Protein AF-A0AAD8BY03-F1 (afdb_monomer)

Organism: Biomphalaria pfeifferi (NCBI:txid112525)

Nearest PDB structures (foldseek):
  3lyc-assembly5_J  TM=4.534E-01  e=5.101E+00  Parabacteroides distasonis ATCC 8503

Mean predicted aligned error: 7.4 Å

pLDDT: mean 73.89, std 10.77, range [33.34, 85.25]

Structure (mmCIF, N/CA/C/O backbone):
data_AF-A0AAD8BY03-F1
#
_entry.id   AF-A0AAD8BY03-F1
#
loop_
_atom_site.group_PDB
_atom_site.id
_atom_site.type_symbol
_atom_site.label_atom_id
_atom_site.label_alt_id
_atom_site.label_comp_id
_atom_site.label_asym_id
_atom_site.label_entity_id
_atom_site.label_seq_id
_atom_site.pdbx_PDB_ins_code
_atom_site.Cartn_x
_atom_site.Cartn_y
_atom_site.Cartn_z
_atom_site.occupancy
_atom_site.B_iso_or_equiv
_atom_site.auth_seq_id
_atom_site.auth_comp_id
_atom_site.auth_asym_id
_atom_site.auth_atom_id
_atom_site.pdbx_PDB_model_num
ATOM 1 N N . ALA A 1 1 ? 1.641 -7.205 -27.593 1.00 37.75 1 ALA A N 1
ATOM 2 C CA . ALA A 1 1 ? 2.584 -6.220 -27.033 1.00 37.75 1 ALA A CA 1
ATOM 3 C C . ALA A 1 1 ? 2.645 -6.463 -25.535 1.00 37.75 1 ALA A C 1
ATOM 5 O O . ALA A 1 1 ? 1.690 -6.143 -24.843 1.00 37.75 1 ALA A O 1
ATOM 6 N N . ASN A 1 2 ? 3.693 -7.136 -25.055 1.00 33.34 2 ASN A N 1
ATOM 7 C CA . ASN A 1 2 ? 3.858 -7.408 -23.628 1.00 33.34 2 ASN A CA 1
ATOM 8 C C . ASN A 1 2 ? 4.314 -6.116 -22.957 1.00 33.34 2 ASN A C 1
ATOM 10 O O . ASN A 1 2 ? 5.508 -5.852 -22.834 1.00 33.34 2 ASN A O 1
ATOM 14 N N . SER A 1 3 ? 3.360 -5.266 -22.596 1.00 40.81 3 SER A N 1
ATOM 15 C CA . SER A 1 3 ? 3.621 -4.140 -21.717 1.00 40.81 3 SER A CA 1
ATOM 16 C C . SER A 1 3 ? 3.900 -4.709 -20.327 1.00 40.81 3 SER A C 1
ATOM 18 O O . SER A 1 3 ? 2.981 -4.908 -19.536 1.00 40.81 3 SER A O 1
ATOM 20 N N . ASN A 1 4 ? 5.174 -5.013 -20.062 1.00 45.94 4 ASN A N 1
ATOM 21 C CA . ASN A 1 4 ? 5.723 -5.172 -18.718 1.00 45.94 4 ASN A CA 1
ATOM 22 C C . ASN A 1 4 ? 5.590 -3.821 -18.007 1.00 45.94 4 ASN A C 1
ATOM 24 O O . ASN A 1 4 ? 6.540 -3.045 -17.914 1.00 45.94 4 ASN A O 1
ATOM 28 N N . LEU A 1 5 ? 4.372 -3.491 -17.591 1.00 54.56 5 LEU A N 1
ATOM 29 C CA . LEU A 1 5 ? 4.125 -2.374 -16.704 1.00 54.56 5 LEU A CA 1
ATOM 30 C C . LEU A 1 5 ? 4.680 -2.820 -15.353 1.00 54.56 5 LEU A C 1
ATOM 32 O O . LEU A 1 5 ? 4.006 -3.524 -14.613 1.00 54.56 5 LEU A O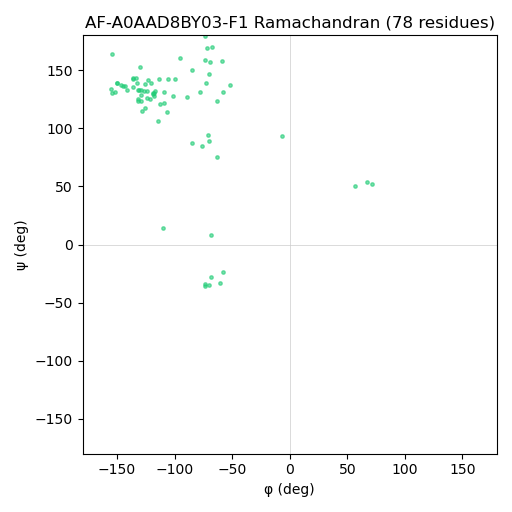 1
ATOM 36 N N . ASN A 1 6 ? 5.933 -2.464 -15.078 1.00 56.81 6 ASN A N 1
ATOM 37 C CA . ASN A 1 6 ? 6.445 -2.337 -13.719 1.00 56.81 6 ASN A CA 1
ATOM 38 C C . ASN A 1 6 ? 6.059 -0.923 -13.269 1.00 56.81 6 ASN A C 1
ATOM 40 O O . ASN A 1 6 ? 6.805 0.023 -13.542 1.00 56.81 6 ASN A O 1
ATOM 44 N N . PRO A 1 7 ? 4.856 -0.711 -12.706 1.00 65.25 7 PRO A N 1
ATOM 45 C CA . PRO A 1 7 ? 4.458 0.611 -12.270 1.00 65.25 7 PRO A CA 1
ATOM 46 C C . PRO A 1 7 ? 5.404 1.063 -11.160 1.00 65.25 7 PRO A C 1
ATOM 48 O O . PRO A 1 7 ? 5.515 0.421 -10.121 1.00 65.25 7 PRO A O 1
ATOM 51 N N . ASN A 1 8 ? 6.051 2.212 -11.357 1.00 75.62 8 ASN A N 1
ATOM 52 C CA . ASN A 1 8 ? 6.870 2.838 -10.318 1.00 75.62 8 ASN A CA 1
ATO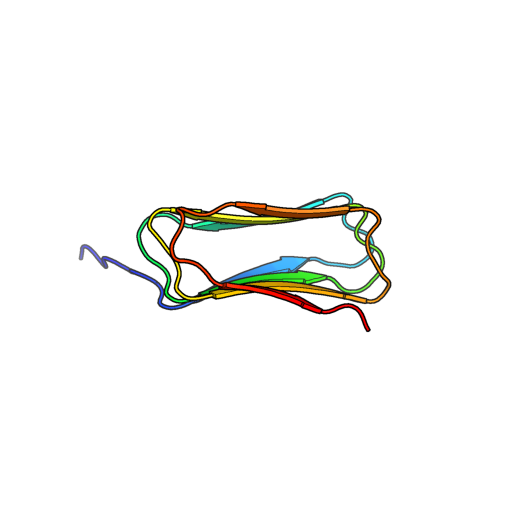M 53 C C . ASN A 1 8 ? 6.058 3.126 -9.041 1.00 75.62 8 ASN A C 1
ATOM 55 O O . ASN A 1 8 ? 6.630 3.234 -7.959 1.00 75.62 8 ASN A O 1
ATOM 59 N N . THR A 1 9 ? 4.734 3.256 -9.148 1.00 80.69 9 THR A N 1
ATOM 60 C CA . THR A 1 9 ? 3.852 3.558 -8.021 1.00 80.69 9 THR A CA 1
ATOM 61 C C . THR A 1 9 ? 2.550 2.773 -8.121 1.00 80.69 9 THR A C 1
ATOM 63 O O . THR A 1 9 ? 1.910 2.763 -9.170 1.00 80.69 9 THR A O 1
ATOM 66 N N . ILE A 1 10 ? 2.141 2.159 -7.013 1.00 83.94 10 ILE A N 1
ATOM 67 C CA . ILE A 1 10 ? 0.819 1.556 -6.825 1.00 83.94 10 ILE A CA 1
ATOM 68 C C . ILE A 1 10 ? 0.030 2.414 -5.849 1.00 83.94 10 ILE A C 1
ATOM 70 O O . ILE A 1 10 ? 0.541 2.749 -4.782 1.00 83.94 10 ILE A O 1
ATOM 74 N N . GLN A 1 11 ? -1.209 2.748 -6.204 1.00 81.31 11 GLN A N 1
ATOM 75 C CA . GLN A 1 11 ? -2.109 3.519 -5.351 1.00 81.31 11 GLN A CA 1
ATOM 76 C C . GLN A 1 11 ? -3.455 2.807 -5.249 1.00 81.31 11 GLN A C 1
ATOM 78 O O . GLN A 1 11 ? -4.054 2.465 -6.269 1.00 81.31 11 GLN A O 1
ATOM 83 N N . ALA A 1 12 ? -3.936 2.608 -4.025 1.00 80.81 12 ALA A N 1
ATOM 84 C CA . ALA A 1 12 ? -5.309 2.210 -3.752 1.00 80.81 12 ALA A CA 1
ATOM 85 C C . ALA A 1 12 ? -6.029 3.357 -3.044 1.00 80.81 12 ALA A C 1
ATOM 87 O O . ALA A 1 12 ? -5.626 3.776 -1.961 1.00 80.81 12 ALA A O 1
ATOM 88 N N . ASN A 1 13 ? -7.110 3.835 -3.657 1.00 79.06 13 ASN A N 1
ATOM 89 C CA . ASN A 1 13 ? -8.007 4.831 -3.082 1.00 79.06 13 ASN A CA 1
ATOM 90 C C . ASN A 1 13 ? -9.361 4.173 -2.828 1.00 79.06 13 ASN A C 1
ATOM 92 O O . ASN A 1 13 ? -9.805 3.343 -3.622 1.00 79.06 13 ASN A O 1
ATOM 96 N N . SER A 1 14 ? -10.027 4.520 -1.733 1.00 70.50 14 SER A N 1
ATOM 97 C CA . SER A 1 14 ? -11.377 4.023 -1.451 1.00 70.50 14 SER A CA 1
ATOM 98 C C . SER A 1 14 ? -12.342 5.142 -1.078 1.00 70.50 14 SER A C 1
ATOM 100 O O . SER A 1 14 ? -11.943 6.187 -0.570 1.00 70.50 14 SER A O 1
ATOM 102 N N . ASN A 1 15 ? -13.618 4.882 -1.369 1.00 62.41 15 ASN A N 1
ATOM 103 C CA . ASN A 1 15 ? -14.774 5.720 -1.046 1.00 62.41 15 ASN A CA 1
ATOM 104 C C . ASN A 1 15 ? -15.036 5.779 0.476 1.00 62.41 15 ASN A C 1
ATOM 106 O O . ASN A 1 15 ? -14.465 4.970 1.204 1.00 62.41 15 ASN A O 1
ATOM 110 N N . PRO A 1 16 ? -15.927 6.672 0.956 1.00 62.03 16 PRO A N 1
ATOM 111 C CA . PRO A 1 16 ? -16.274 6.810 2.374 1.00 62.03 16 PRO A CA 1
ATOM 112 C C . PRO A 1 16 ? -16.677 5.499 3.071 1.00 62.03 16 PRO A C 1
ATOM 114 O O . PRO A 1 16 ? -17.482 4.732 2.548 1.00 62.03 16 PRO A O 1
ATOM 117 N N . ASN A 1 17 ? -16.181 5.308 4.293 1.00 65.81 17 ASN A N 1
ATOM 118 C CA . ASN A 1 17 ? -16.406 4.194 5.220 1.00 65.81 17 ASN A CA 1
ATOM 119 C C . ASN A 1 17 ? -16.074 2.783 4.678 1.00 65.81 17 ASN A C 1
ATOM 121 O O . ASN A 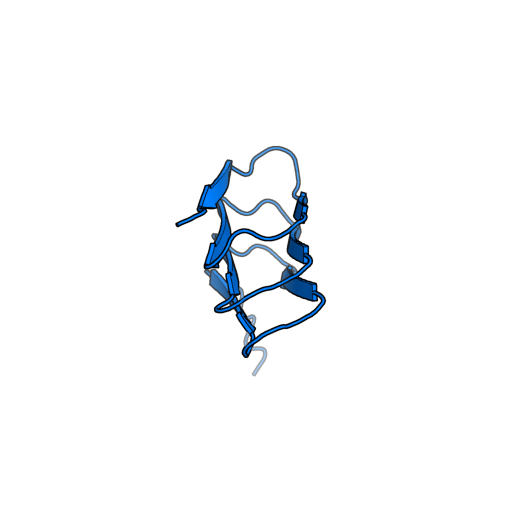1 17 ? -16.901 1.874 4.801 1.00 65.81 17 ASN A O 1
ATOM 125 N N . PRO A 1 18 ? -14.890 2.533 4.087 1.00 72.81 18 PRO A N 1
ATOM 126 C CA . PRO A 1 18 ? -14.528 1.186 3.673 1.00 72.81 18 PRO A CA 1
ATOM 12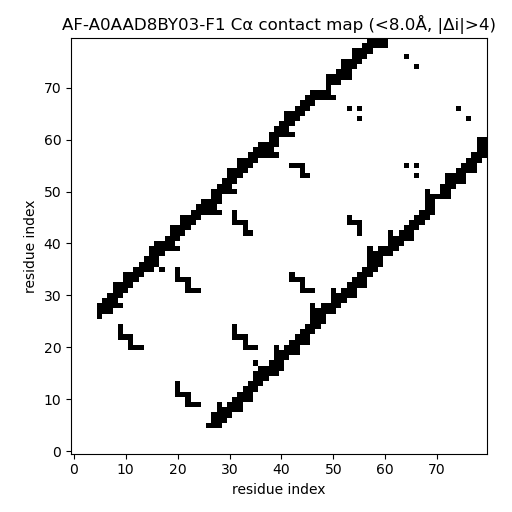7 C C . PRO A 1 18 ? -14.071 0.372 4.891 1.00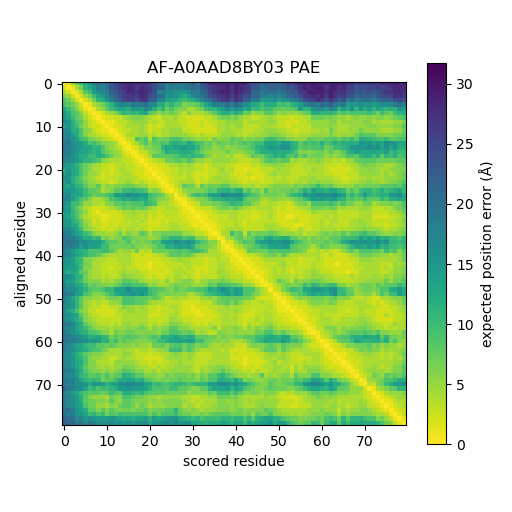 72.81 18 PRO A C 1
ATOM 129 O O . PRO A 1 18 ? -13.196 0.786 5.644 1.00 72.81 18 PRO A O 1
ATOM 132 N N . ASN A 1 19 ? -14.592 -0.841 5.080 1.00 79.00 19 ASN A N 1
ATOM 133 C CA . ASN A 1 19 ? -14.111 -1.698 6.174 1.00 79.00 19 ASN A CA 1
ATOM 134 C C . ASN A 1 19 ? -12.614 -2.031 6.038 1.00 79.00 19 ASN A C 1
ATOM 136 O O . ASN A 1 19 ? -11.908 -2.160 7.036 1.00 79.00 19 ASN A O 1
ATOM 140 N N . THR A 1 20 ? -12.102 -2.165 4.814 1.00 83.00 20 THR A N 1
ATOM 141 C CA . THR A 1 20 ? -10.686 -2.454 4.573 1.00 83.00 20 THR A CA 1
ATOM 142 C C . THR A 1 20 ? -10.232 -1.848 3.254 1.00 83.00 20 THR A C 1
ATOM 144 O O . THR A 1 20 ? -10.945 -1.937 2.257 1.00 83.00 20 THR A O 1
ATOM 147 N N . ILE A 1 21 ? -9.029 -1.281 3.245 1.00 83.06 21 ILE A N 1
ATOM 148 C CA . ILE A 1 21 ? -8.335 -0.822 2.037 1.00 83.06 21 ILE A CA 1
ATOM 149 C C . ILE A 1 21 ? -7.060 -1.626 1.892 1.00 83.06 21 ILE A C 1
ATOM 151 O O . ILE A 1 21 ? -6.320 -1.772 2.862 1.00 83.06 21 ILE A O 1
ATOM 155 N N . GLN A 1 22 ? -6.807 -2.138 0.690 1.00 82.19 22 GLN A N 1
ATOM 156 C CA . GLN A 1 22 ? -5.616 -2.925 0.401 1.00 82.19 22 GLN A CA 1
ATOM 157 C C . GLN A 1 22 ? -4.942 -2.422 -0.872 1.00 82.19 22 GLN A C 1
ATOM 159 O O . GLN A 1 22 ? -5.558 -2.403 -1.937 1.00 82.19 22 GLN A O 1
ATOM 164 N N . ALA A 1 23 ? -3.670 -2.049 -0.764 1.00 82.19 23 ALA A N 1
ATOM 165 C CA . ALA A 1 23 ? -2.786 -1.837 -1.903 1.00 82.19 23 ALA A CA 1
ATOM 166 C C . ALA A 1 23 ? -1.792 -3.002 -1.967 1.00 82.19 23 ALA A C 1
ATOM 168 O O . ALA A 1 23 ? -0.970 -3.140 -1.068 1.00 82.19 23 ALA A O 1
ATOM 169 N N . ASN A 1 24 ? -1.866 -3.836 -3.008 1.00 78.94 24 ASN A N 1
ATOM 170 C CA . ASN A 1 24 ? -0.981 -4.989 -3.201 1.00 78.94 24 ASN A CA 1
ATOM 171 C C . ASN A 1 24 ? -0.214 -4.848 -4.523 1.00 78.94 24 ASN A C 1
ATOM 173 O O . ASN A 1 24 ? -0.804 -4.461 -5.532 1.00 78.94 24 ASN A O 1
ATOM 177 N N . SER A 1 25 ? 1.076 -5.192 -4.544 1.00 70.81 25 SER A N 1
ATOM 178 C CA . SER A 1 25 ? 1.897 -5.135 -5.763 1.00 70.81 25 SER A CA 1
ATOM 179 C C . SER A 1 25 ? 2.802 -6.351 -5.966 1.00 70.81 25 SER A C 1
ATOM 181 O O . SER A 1 25 ? 3.364 -6.857 -4.994 1.00 70.81 25 SER A O 1
ATOM 183 N N . ASN A 1 26 ? 2.950 -6.770 -7.235 1.00 70.69 26 ASN A N 1
ATOM 184 C CA . ASN A 1 26 ? 3.940 -7.727 -7.747 1.00 70.69 26 ASN A CA 1
ATOM 185 C C . ASN A 1 26 ? 4.222 -7.494 -9.260 1.00 70.69 26 ASN A C 1
ATOM 187 O O . ASN A 1 26 ? 3.247 -7.498 -10.016 1.00 70.69 26 ASN A O 1
ATOM 191 N N . PRO A 1 27 ? 5.488 -7.390 -9.744 1.00 67.44 27 PRO A N 1
ATOM 192 C CA . PRO A 1 27 ? 6.742 -7.190 -9.014 1.00 67.44 27 PRO A CA 1
ATOM 193 C C . PRO A 1 27 ? 7.335 -5.762 -9.132 1.00 67.44 27 PRO A C 1
ATOM 195 O O . PRO A 1 27 ? 7.377 -5.168 -10.205 1.00 67.44 27 PRO A O 1
ATOM 198 N N . ASN A 1 28 ? 7.916 -5.286 -8.023 1.00 65.50 28 ASN A N 1
ATOM 199 C CA . ASN A 1 28 ? 8.894 -4.185 -7.914 1.00 65.50 28 ASN A CA 1
ATOM 200 C C . ASN A 1 28 ? 8.385 -2.737 -8.141 1.00 65.50 28 ASN A C 1
ATOM 202 O O . ASN A 1 28 ? 8.986 -1.985 -8.914 1.00 65.50 28 ASN A O 1
ATOM 206 N N . PRO 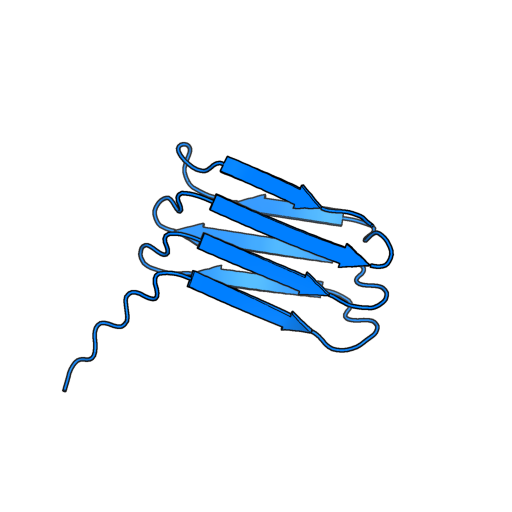A 1 29 ? 7.319 -2.283 -7.457 1.00 73.25 29 PRO A N 1
ATOM 207 C CA . PRO A 1 29 ? 7.025 -0.854 -7.420 1.00 73.25 29 PRO A CA 1
ATOM 208 C C . PRO A 1 29 ? 8.074 -0.117 -6.576 1.00 73.25 29 PRO A C 1
ATOM 210 O O . PRO A 1 29 ? 8.526 -0.626 -5.555 1.00 73.25 29 PRO A O 1
ATOM 213 N N . ASN A 1 30 ? 8.414 1.123 -6.931 1.00 81.81 30 ASN A N 1
ATOM 214 C CA . ASN A 1 30 ? 9.213 1.966 -6.036 1.00 81.81 30 ASN A CA 1
ATOM 215 C C . ASN A 1 30 ? 8.390 2.395 -4.811 1.00 81.81 30 ASN A C 1
ATOM 217 O O . ASN A 1 30 ? 8.932 2.474 -3.708 1.00 81.81 30 ASN A O 1
ATOM 221 N N . THR A 1 31 ? 7.085 2.622 -5.002 1.00 84.25 31 THR A N 1
ATOM 222 C CA . THR A 1 31 ? 6.176 3.123 -3.964 1.00 84.25 31 THR A CA 1
ATOM 223 C C . THR A 1 31 ? 4.847 2.369 -3.957 1.00 84.25 31 THR A C 1
ATOM 225 O O . THR A 1 31 ? 4.229 2.195 -5.009 1.00 84.25 31 THR A O 1
ATOM 228 N N . VAL A 1 32 ? 4.360 1.992 -2.772 1.00 85.25 32 VAL A N 1
ATOM 229 C CA . VAL A 1 32 ? 2.988 1.494 -2.564 1.00 85.25 32 VAL A CA 1
ATOM 230 C C . VAL A 1 32 ? 2.246 2.425 -1.617 1.00 85.25 32 VAL A C 1
ATOM 232 O O . VAL A 1 32 ? 2.741 2.724 -0.536 1.00 85.25 32 VAL A O 1
ATOM 235 N N . GLN A 1 33 ? 1.065 2.883 -2.023 1.00 84.38 33 GLN A N 1
ATOM 236 C CA . GLN A 1 33 ? 0.252 3.827 -1.270 1.00 84.38 33 GLN A CA 1
ATOM 237 C C . GLN A 1 33 ? -1.185 3.323 -1.120 1.00 84.38 33 GLN A C 1
ATOM 239 O O . GLN A 1 33 ? -1.816 2.913 -2.096 1.00 84.38 33 GLN A O 1
ATOM 244 N N . ALA A 1 34 ? -1.710 3.392 0.099 1.00 84.94 34 ALA A N 1
ATOM 245 C CA . ALA A 1 34 ? -3.119 3.175 0.394 1.00 84.94 34 ALA A CA 1
ATOM 246 C C . ALA A 1 34 ? -3.706 4.419 1.076 1.00 84.94 34 ALA A C 1
ATOM 248 O O . ALA A 1 34 ? -3.177 4.881 2.089 1.00 84.94 34 ALA A O 1
ATOM 249 N N . THR A 1 35 ? -4.789 4.954 0.515 1.00 79.56 35 THR A N 1
ATOM 250 C CA . THR A 1 35 ? -5.386 6.239 0.904 1.00 79.56 35 THR A CA 1
ATOM 251 C C . THR A 1 35 ? -6.896 6.106 1.118 1.00 79.56 35 THR A C 1
ATOM 253 O O . THR A 1 35 ? -7.606 5.553 0.276 1.00 79.56 35 THR A O 1
ATOM 256 N N . SER A 1 36 ? -7.402 6.649 2.229 1.00 73.56 36 SER A N 1
ATOM 257 C CA . SER A 1 36 ? -8.836 6.676 2.562 1.00 73.56 36 SER A CA 1
ATOM 258 C C . SER A 1 36 ? -9.314 8.036 3.030 1.00 73.56 36 SER A C 1
ATOM 260 O O . SER A 1 36 ? -8.607 8.658 3.816 1.00 73.56 36 SER A O 1
ATOM 262 N N . ASN A 1 37 ? -10.543 8.413 2.664 1.00 73.62 37 ASN A N 1
ATOM 263 C CA . ASN A 1 37 ? -11.326 9.473 3.307 1.00 73.62 37 ASN A CA 1
ATOM 264 C C . ASN A 1 37 ? -12.843 9.198 3.151 1.00 73.62 37 ASN A C 1
ATOM 266 O O . ASN A 1 37 ? -13.288 9.064 2.007 1.00 73.62 37 ASN A O 1
ATOM 270 N N . PRO A 1 38 ? -13.690 9.257 4.206 1.00 68.50 38 PRO A N 1
ATOM 271 C CA . PRO A 1 38 ? -13.435 9.087 5.646 1.00 68.50 38 PRO A CA 1
ATOM 272 C C . PRO A 1 38 ? -13.687 7.675 6.220 1.00 68.50 38 PRO A C 1
ATOM 274 O O . PRO A 1 38 ? -14.450 6.910 5.649 1.00 68.50 38 PRO A O 1
ATOM 277 N N . ASN A 1 39 ? -13.107 7.374 7.395 1.00 65.69 39 ASN A N 1
ATOM 278 C CA . ASN A 1 39 ? -13.443 6.262 8.315 1.00 65.69 39 ASN A CA 1
ATOM 279 C C . ASN A 1 39 ? -13.168 4.813 7.830 1.00 65.69 39 ASN A C 1
ATOM 281 O O . ASN A 1 39 ? -14.055 3.957 7.879 1.00 65.69 39 ASN A O 1
ATOM 285 N N . PRO A 1 40 ? -11.949 4.464 7.384 1.00 74.44 40 PRO A N 1
ATOM 286 C CA . PRO A 1 40 ? -11.599 3.060 7.219 1.00 74.44 40 PRO A CA 1
ATOM 287 C C . PRO A 1 40 ? -11.383 2.358 8.566 1.00 74.44 40 PRO A C 1
ATOM 289 O O . PRO A 1 40 ? -10.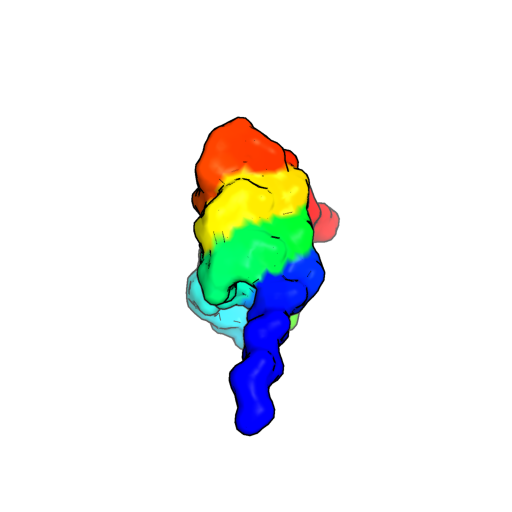712 2.890 9.446 1.00 74.44 40 PRO A O 1
ATOM 292 N N . ASN A 1 41 ? -11.855 1.118 8.718 1.00 80.06 41 ASN A N 1
ATOM 293 C CA . ASN A 1 41 ? -11.490 0.312 9.893 1.00 80.06 41 ASN A CA 1
ATOM 294 C C . ASN A 1 41 ? -10.042 -0.195 9.800 1.00 80.06 41 ASN A C 1
ATOM 296 O O . ASN A 1 41 ? -9.339 -0.278 10.808 1.00 80.06 41 ASN A O 1
ATOM 300 N N . THR A 1 42 ? -9.575 -0.534 8.596 1.00 84.38 42 THR A N 1
ATOM 301 C CA . THR A 1 42 ? -8.234 -1.090 8.383 1.00 84.38 42 THR A CA 1
ATOM 302 C C . THR A 1 42 ? -7.625 -0.621 7.066 1.00 84.38 42 THR A C 1
ATOM 304 O O . THR A 1 42 ? -8.285 -0.657 6.027 1.00 84.38 42 THR A O 1
ATOM 307 N N . ILE A 1 43 ? -6.344 -0.245 7.093 1.00 84.06 43 ILE A N 1
ATOM 308 C CA . ILE A 1 43 ? -5.541 0.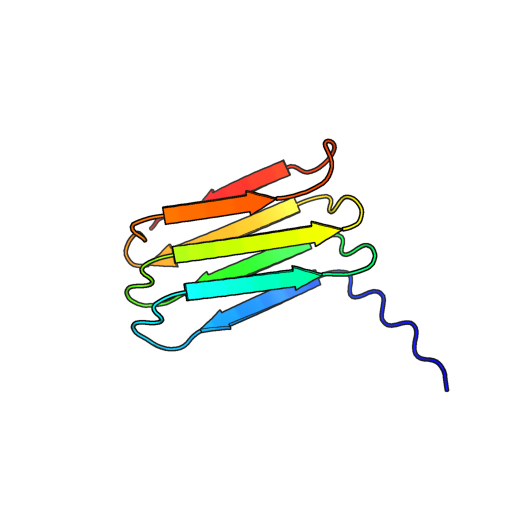015 5.891 1.00 84.06 43 ILE A CA 1
ATOM 309 C C . ILE A 1 43 ? -4.373 -0.963 5.828 1.00 84.06 43 ILE A C 1
ATOM 311 O O . ILE A 1 43 ? -3.639 -1.127 6.800 1.00 84.06 43 ILE A O 1
ATOM 315 N N . GLN A 1 44 ? -4.197 -1.594 4.671 1.00 84.12 44 GLN A N 1
ATOM 316 C CA . GLN A 1 44 ? -3.103 -2.514 4.393 1.00 84.12 44 GLN A CA 1
ATOM 317 C C . GLN A 1 44 ? -2.378 -2.096 3.116 1.00 84.12 44 GLN A C 1
ATOM 319 O O . GLN A 1 44 ? -3.000 -1.856 2.080 1.00 84.12 44 GLN A O 1
ATOM 324 N N . ALA A 1 45 ? -1.055 -2.049 3.179 1.00 82.50 45 ALA A N 1
ATOM 325 C CA . ALA A 1 45 ? -0.211 -1.861 2.011 1.00 82.50 45 ALA A CA 1
ATOM 326 C C . ALA A 1 45 ? 0.854 -2.961 1.984 1.00 82.50 45 ALA A C 1
ATOM 328 O O . ALA A 1 45 ? 1.694 -3.050 2.876 1.00 82.50 45 ALA A O 1
ATOM 329 N N . ASN A 1 46 ? 0.799 -3.824 0.974 1.00 79.56 46 ASN A N 1
ATOM 330 C CA . ASN A 1 46 ? 1.709 -4.950 0.824 1.00 79.56 46 ASN A CA 1
ATOM 331 C C . ASN A 1 46 ? 2.432 -4.879 -0.520 1.00 79.56 46 ASN A C 1
ATOM 333 O O . ASN A 1 46 ? 1.849 -4.547 -1.554 1.00 79.56 46 ASN A O 1
ATOM 337 N N . SER A 1 47 ? 3.708 -5.243 -0.528 1.00 75.62 47 SER A N 1
ATOM 338 C CA . SER A 1 47 ? 4.493 -5.244 -1.758 1.00 75.62 47 SER A CA 1
ATOM 339 C C . SER A 1 47 ? 5.524 -6.350 -1.775 1.00 75.62 47 SER A C 1
ATOM 341 O O . SER A 1 47 ? 6.249 -6.539 -0.799 1.00 75.62 47 SER A O 1
ATOM 343 N N . ASN A 1 48 ? 5.648 -7.005 -2.928 1.00 73.38 48 ASN A N 1
ATOM 344 C CA . ASN A 1 48 ? 6.766 -7.878 -3.243 1.00 73.38 48 ASN A CA 1
ATOM 345 C C . ASN A 1 48 ? 7.261 -7.632 -4.687 1.00 73.38 48 ASN A C 1
ATOM 347 O O . ASN A 1 48 ? 6.465 -7.356 -5.577 1.00 73.38 48 ASN A O 1
ATOM 351 N N . PRO A 1 49 ? 8.579 -7.697 -4.959 1.00 70.81 49 PRO A N 1
ATOM 352 C CA . PRO A 1 49 ? 9.685 -7.547 -4.016 1.00 70.81 49 PRO A CA 1
ATOM 353 C C . PRO A 1 49 ? 9.854 -6.080 -3.551 1.00 70.81 49 PRO A C 1
ATOM 355 O O . PRO A 1 49 ? 9.212 -5.177 -4.082 1.00 70.81 49 PRO A O 1
ATOM 358 N N . ASN A 1 50 ? 10.695 -5.896 -2.522 1.00 69.25 50 ASN A N 1
ATOM 359 C CA . ASN A 1 50 ? 11.178 -4.647 -1.896 1.00 69.25 50 ASN A CA 1
ATOM 360 C C . ASN A 1 50 ? 10.791 -3.322 -2.592 1.00 69.25 50 ASN A C 1
ATOM 362 O O . ASN A 1 50 ? 11.554 -2.841 -3.432 1.00 69.25 50 ASN A O 1
ATOM 366 N N . PRO A 1 51 ? 9.692 -2.659 -2.198 1.00 76.50 51 PRO A N 1
ATOM 367 C CA . PRO A 1 51 ? 9.524 -1.253 -2.528 1.00 76.50 51 PRO A CA 1
ATOM 368 C C . PRO A 1 51 ? 10.531 -0.398 -1.756 1.00 76.50 51 PRO A C 1
ATOM 370 O O . PRO A 1 51 ? 10.982 -0.775 -0.672 1.00 76.50 51 PRO A O 1
ATOM 373 N N . ASN A 1 52 ? 10.833 0.791 -2.268 1.00 80.88 52 ASN A N 1
ATOM 374 C CA . ASN A 1 52 ? 11.597 1.786 -1.513 1.00 80.88 52 ASN A CA 1
ATOM 375 C C . ASN A 1 52 ? 10.730 2.408 -0.410 1.00 80.88 52 ASN A C 1
ATOM 377 O O . ASN A 1 52 ? 11.225 2.744 0.667 1.00 80.88 52 ASN A O 1
ATOM 381 N N . THR A 1 53 ? 9.427 2.565 -0.665 1.00 83.62 53 THR A N 1
ATOM 382 C CA . THR A 1 53 ? 8.510 3.252 0.251 1.00 83.62 53 THR A CA 1
ATOM 383 C C . THR A 1 53 ? 7.125 2.609 0.280 1.00 83.62 53 THR A C 1
ATOM 385 O O . THR A 1 53 ? 6.537 2.321 -0.763 1.00 83.62 53 THR A O 1
ATOM 388 N N . ILE A 1 54 ? 6.574 2.447 1.483 1.00 83.56 54 ILE A N 1
ATOM 389 C CA . ILE A 1 54 ? 5.171 2.101 1.720 1.00 83.56 54 ILE A CA 1
ATOM 390 C C . ILE A 1 54 ? 4.508 3.224 2.510 1.00 83.56 54 ILE A C 1
ATOM 392 O O . ILE A 1 54 ? 5.027 3.631 3.545 1.00 83.56 54 ILE A O 1
ATOM 396 N N . GLN A 1 55 ? 3.360 3.700 2.029 1.00 84.06 55 GLN A N 1
ATOM 397 C CA . GLN A 1 55 ? 2.588 4.775 2.645 1.00 84.06 55 GLN A CA 1
ATOM 398 C C . GLN A 1 55 ? 1.153 4.324 2.924 1.00 84.06 55 GLN A C 1
ATOM 400 O O . GLN A 1 55 ? 0.473 3.792 2.043 1.00 84.06 55 GLN A O 1
ATOM 405 N N . ALA A 1 56 ? 0.671 4.587 4.134 1.00 81.56 56 ALA A N 1
ATOM 406 C CA . ALA A 1 56 ? -0.729 4.414 4.504 1.00 81.56 56 ALA A CA 1
ATOM 407 C C . ALA A 1 56 ? -1.263 5.726 5.082 1.00 81.56 56 ALA A C 1
ATOM 409 O O . ALA A 1 56 ? -0.771 6.183 6.115 1.00 81.56 56 ALA A O 1
ATOM 410 N N . ASN A 1 57 ? -2.262 6.312 4.419 1.00 78.12 57 ASN A N 1
ATOM 411 C CA . ASN A 1 57 ? -2.842 7.599 4.795 1.00 78.12 57 ASN A CA 1
ATOM 412 C C . ASN A 1 57 ? -4.362 7.478 4.961 1.00 78.12 57 ASN A C 1
ATOM 414 O O . ASN A 1 57 ? -5.045 6.855 4.145 1.00 78.12 57 ASN A O 1
ATOM 418 N N . SER A 1 58 ? -4.912 8.107 5.994 1.00 74.19 58 SER A N 1
ATOM 419 C CA . SER A 1 58 ? -6.348 8.051 6.284 1.00 74.19 58 SER A CA 1
ATOM 420 C C . SER A 1 58 ? -6.804 9.257 7.066 1.00 74.19 58 SER A C 1
ATOM 422 O O . SER A 1 58 ? -6.191 9.520 8.088 1.00 74.19 58 SER A O 1
ATOM 424 N N . ASN A 1 59 ? -7.912 9.900 6.699 1.00 71.50 59 ASN A N 1
ATOM 425 C CA . ASN A 1 59 ? -8.586 10.845 7.592 1.00 71.50 59 ASN A CA 1
ATOM 426 C C . ASN A 1 59 ? -10.087 10.528 7.714 1.00 71.50 59 ASN A C 1
ATOM 428 O O . ASN A 1 59 ? -10.775 10.535 6.695 1.00 71.50 59 ASN A O 1
ATOM 432 N N . PRO A 1 60 ? -10.636 10.302 8.929 1.00 70.75 60 PRO A N 1
ATOM 433 C CA . PRO A 1 60 ? -9.969 10.225 10.245 1.00 70.75 60 PRO A CA 1
ATOM 434 C C . PRO A 1 60 ? -9.162 8.926 10.466 1.00 70.75 60 PRO A C 1
ATOM 436 O O . PRO A 1 60 ? -9.098 8.068 9.579 1.00 70.75 60 PRO A O 1
ATOM 439 N N . ASN A 1 61 ? -8.523 8.801 11.640 1.00 69.50 61 ASN A N 1
ATOM 440 C CA . ASN A 1 61 ? -7.642 7.678 11.987 1.00 69.50 61 ASN A CA 1
ATOM 441 C C . ASN A 1 61 ? -8.343 6.314 11.903 1.00 69.50 61 ASN A C 1
ATOM 443 O O . ASN A 1 61 ? -9.406 6.142 12.499 1.00 69.50 61 ASN A O 1
ATOM 447 N N . PRO A 1 62 ? -7.735 5.322 11.232 1.00 74.81 62 PRO A N 1
ATOM 448 C CA . PRO A 1 62 ? -8.222 3.955 11.231 1.00 74.81 62 PRO A CA 1
ATOM 449 C C . PRO A 1 62 ? -7.948 3.282 12.570 1.00 74.81 62 PRO A C 1
ATOM 451 O O . PRO A 1 62 ? -7.009 3.629 13.286 1.00 74.81 62 PRO A O 1
ATOM 454 N N . ASN A 1 63 ? -8.703 2.222 12.846 1.00 80.56 63 ASN A N 1
ATOM 455 C CA . ASN A 1 63 ? -8.433 1.355 13.991 1.00 80.56 63 ASN A CA 1
ATOM 456 C C . ASN A 1 63 ? -7.133 0.556 13.817 1.00 80.56 63 ASN A C 1
ATOM 458 O O . ASN A 1 63 ? -6.512 0.147 14.796 1.00 80.56 63 ASN A O 1
ATOM 462 N N . THR A 1 64 ? -6.724 0.263 12.578 1.00 82.56 64 THR A N 1
ATOM 463 C CA . THR A 1 64 ? -5.548 -0.573 12.305 1.00 82.56 64 THR A CA 1
ATOM 464 C C . THR A 1 64 ? -4.870 -0.196 10.993 1.00 82.56 64 THR A C 1
ATOM 466 O O . THR A 1 64 ? -5.531 0.014 9.975 1.00 82.56 64 THR A O 1
ATOM 469 N N . ILE A 1 65 ? -3.536 -0.174 11.005 1.00 80.00 65 ILE A N 1
ATOM 470 C CA . ILE A 1 65 ? -2.707 0.004 9.811 1.00 80.00 65 ILE A CA 1
ATOM 471 C C . ILE A 1 65 ? -1.620 -1.051 9.789 1.00 80.00 65 ILE A C 1
ATOM 473 O O . ILE A 1 65 ? -0.959 -1.292 10.797 1.00 80.00 65 ILE A O 1
ATOM 477 N N . GLN A 1 66 ? -1.451 -1.673 8.628 1.00 80.62 66 GLN A N 1
ATOM 478 C CA . GLN A 1 66 ? -0.475 -2.726 8.403 1.00 80.62 66 GLN A CA 1
ATOM 479 C C . GLN A 1 66 ? 0.304 -2.455 7.118 1.00 80.62 66 GLN A C 1
ATOM 481 O O . GLN A 1 66 ? -0.257 -2.060 6.095 1.00 80.62 66 GLN A O 1
ATOM 486 N N . SER A 1 67 ? 1.607 -2.703 7.180 1.00 76.88 67 SER A N 1
ATOM 487 C CA . SER A 1 67 ? 2.502 -2.661 6.034 1.00 76.88 67 SER A CA 1
ATOM 488 C C . SER A 1 67 ? 3.347 -3.919 6.030 1.00 76.88 67 SER A C 1
ATOM 490 O O . SER A 1 67 ? 4.021 -4.186 7.023 1.00 76.88 67 SER A O 1
ATOM 492 N N . ASN A 1 68 ? 3.341 -4.658 4.921 1.00 79.19 68 ASN A N 1
ATOM 493 C CA . ASN A 1 68 ? 4.210 -5.818 4.752 1.00 79.19 68 ASN A CA 1
ATOM 494 C C . ASN A 1 68 ? 5.063 -5.691 3.491 1.00 79.19 68 ASN A C 1
ATOM 496 O O . ASN A 1 68 ? 4.563 -5.547 2.372 1.00 79.19 68 ASN A O 1
ATOM 500 N N . SER A 1 69 ? 6.367 -5.823 3.682 1.00 76.50 69 SER A N 1
ATOM 501 C CA . SER A 1 69 ? 7.356 -5.888 2.615 1.00 76.50 69 SER A CA 1
ATOM 502 C C . SER A 1 69 ? 8.593 -6.633 3.083 1.00 76.50 69 SER A C 1
ATOM 504 O O . SER A 1 69 ? 8.832 -6.799 4.279 1.00 76.50 69 SER A O 1
ATOM 506 N N . ASN A 1 70 ? 9.409 -7.045 2.118 1.00 75.06 70 ASN A N 1
ATOM 507 C CA . ASN A 1 70 ? 10.762 -7.517 2.384 1.00 75.06 70 ASN A CA 1
ATOM 508 C C . ASN A 1 70 ? 11.620 -6.426 3.085 1.00 75.06 70 ASN A C 1
ATOM 510 O O . ASN A 1 70 ? 11.287 -5.238 3.028 1.00 75.06 70 ASN A O 1
ATOM 514 N N . PRO A 1 71 ? 12.705 -6.817 3.787 1.00 67.06 71 PRO A N 1
ATOM 515 C CA . PRO A 1 71 ? 13.330 -6.025 4.857 1.00 67.06 71 PRO A CA 1
ATOM 516 C C . PRO A 1 71 ? 14.037 -4.713 4.454 1.00 67.06 71 PRO A C 1
ATOM 518 O O . PRO A 1 71 ? 14.684 -4.113 5.307 1.00 67.06 71 PRO A O 1
ATOM 521 N N . ASN A 1 72 ? 13.932 -4.238 3.206 1.00 68.19 72 ASN A N 1
ATOM 522 C CA . ASN A 1 72 ? 14.608 -3.013 2.749 1.00 68.19 72 ASN A CA 1
ATOM 523 C C . ASN A 1 72 ? 13.667 -1.823 2.470 1.00 68.19 72 ASN A C 1
ATOM 525 O O . ASN A 1 72 ? 14.066 -0.857 1.822 1.00 68.19 72 ASN A O 1
ATOM 529 N N . SER A 1 73 ? 12.416 -1.882 2.924 1.00 75.56 73 SER A N 1
ATOM 530 C CA . SER A 1 73 ? 11.425 -0.830 2.666 1.00 75.56 73 SER A CA 1
ATOM 531 C C . SER A 1 73 ? 11.257 0.115 3.847 1.00 75.56 73 SER A C 1
ATOM 533 O O . SER A 1 73 ? 11.233 -0.309 5.001 1.00 75.56 73 SER A O 1
ATOM 535 N N . GLN A 1 74 ?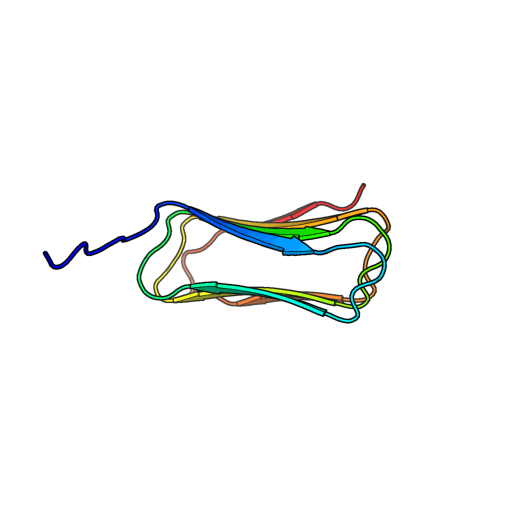 11.066 1.400 3.553 1.00 82.69 74 GLN A N 1
ATOM 536 C CA . GLN A 1 74 ? 10.660 2.390 4.547 1.00 82.69 74 GLN A CA 1
ATOM 537 C C . GLN A 1 74 ? 9.130 2.446 4.620 1.00 82.69 74 GLN A C 1
ATOM 539 O O . GLN A 1 74 ? 8.474 2.636 3.594 1.00 82.69 74 GLN A O 1
ATOM 544 N N . PHE A 1 75 ? 8.558 2.294 5.817 1.00 82.94 75 PHE A N 1
ATOM 545 C CA . PHE A 1 75 ? 7.122 2.459 6.053 1.00 82.94 75 PHE A CA 1
ATOM 546 C C . PHE A 1 75 ? 6.836 3.822 6.683 1.00 82.94 75 PHE A C 1
ATOM 548 O O . PHE A 1 75 ? 7.407 4.162 7.719 1.00 82.94 75 PHE A O 1
ATOM 555 N N . THR A 1 76 ? 5.917 4.579 6.087 1.00 80.69 76 THR A N 1
ATOM 556 C CA . THR A 1 76 ? 5.373 5.804 6.669 1.00 80.69 76 THR A CA 1
ATOM 557 C C . THR A 1 76 ? 3.868 5.669 6.874 1.00 80.69 76 THR A C 1
ATOM 559 O O . THR A 1 76 ? 3.111 5.288 5.979 1.00 80.69 76 THR A O 1
ATOM 562 N N . HIS A 1 77 ? 3.425 6.009 8.080 1.00 79.88 77 HIS A N 1
ATOM 563 C CA . HIS A 1 77 ? 2.016 6.147 8.410 1.00 79.88 77 HIS A CA 1
ATOM 564 C C . HIS A 1 77 ? 1.709 7.627 8.614 1.00 79.88 77 HIS A C 1
ATOM 566 O O . HIS A 1 77 ? 2.313 8.261 9.481 1.00 79.88 77 HIS A O 1
ATOM 572 N N . GLN A 1 78 ? 0.765 8.161 7.838 1.00 68.31 78 GLN A N 1
ATOM 573 C CA . GLN A 1 78 ? 0.276 9.519 8.020 1.00 68.31 78 GLN A CA 1
ATOM 574 C C . GLN A 1 78 ? -1.196 9.506 8.445 1.00 68.31 78 GLN A C 1
ATOM 576 O O . GLN A 1 78 ? -2.106 9.242 7.658 1.00 68.31 78 GLN A O 1
ATOM 581 N N . SER A 1 79 ? -1.403 9.810 9.719 1.00 60.22 79 SER A N 1
ATOM 582 C CA . SER A 1 79 ? -2.682 10.256 10.270 1.00 60.22 79 SER A CA 1
ATOM 583 C C . SER A 1 79 ? -2.830 11.777 10.082 1.00 60.22 79 SER A C 1
ATOM 585 O O . SER A 1 79 ? -1.797 12.452 10.048 1.00 60.22 79 SER A O 1
ATOM 587 N N . PRO A 1 80 ? -4.049 12.328 9.929 1.00 60.25 80 PRO A N 1
ATOM 588 C CA . PRO A 1 80 ? -4.317 13.766 9.959 1.00 60.25 80 PRO A CA 1
ATOM 589 C C . PRO A 1 80 ? -3.895 14.414 11.277 1.00 60.25 80 PRO A C 1
ATOM 591 O O . PRO A 1 80 ? -3.919 13.725 12.324 1.00 60.25 80 PRO A O 1
#

Sequence (80 aa):
ANSNLNPNTIQANSNPNPNTIQANSNPNPNTVQATSNPNPNTIQANSNPNPNTIQANSNPNPNTIQSNSNPNSQFTHQSP

Radius of gyration: 12.63 Å; Cα contacts (8 Å, |Δi|>4): 234; chains: 1; bounding box: 31×22×41 Å

Secondary structure (DSSP, 8-state):
-------SEEEEEE-SS-SEEEEEE-S--SEEEEEESS--SEEEEEESS--SEEEEEESS--SEEEEEE-TTPEEEEE--

Foldseek 3Di:
DPPPCPDLEWEWEDDPAAQETETEDPDDHQEYEYEYPAEHQEYEYEYPADHQEYEYEYPADHVYYYYDYDDNHDYDYDHD

Solvent-accessible surface area (backbone atoms only — not comparable to full-atom values): 4313 Å² total; per-residue (Å²): 133,89,77,81,77,58,47,58,60,46,78,29,78,50,65,68,56,35,69,65,46,72,22,76,51,79,64,51,29,44,29,39,31,23,41,41,48,40,50,32,48,28,42,33,32,37,35,37,53,53,24,57,32,38,36,43,37,28,42,53,73,47,81,38,79,47,78,49,61,48,97,72,46,46,79,47,79,46,66,120